Protein 7ZVO (pdb70)

InterPro domains:
  IPR006101 Glycoside hydrolase, family 2 [PR00132] (683-697)
  IPR006101 Glycoside hydrolase, family 2 [PR00132] (714-732)
  IPR006101 Glycoside hydrolase, family 2 [PR00132] (778-793)
  IPR006102 Glycoside hydrolase family 2, immunoglobulin-like beta-sandwich [PF00703] (569-666)
  IPR006103 Glycoside hydrolase family 2, catalytic domain [PF02836] (677-815)
  IPR008979 Galactose-binding-like domain superfamily [SSF49785] (380-556)
  IPR013783 Immunoglobulin-like fold [G3DSA:2.60.40.10] (556-666)
  IPR013783 Immunoglobulin-like fold [G3DSA:2.60.40.10] (971-1055)
  IPR017853 Glycoside hydrolase superfamily [SSF51445] (663-964)
  IPR021720 Malectin domain [PF11721] (1085-1246)
  IPR023296 Glycosyl hydrolase, five-bladed beta-propeller domain superfamily [G3DSA:2.115.10.20] (19-275)
  IPR023296 Glycosyl hydrolase, five-bladed beta-propeller domain superfamily [G3DSA:2.115.10.20] (276-390)
  IPR023296 Glycosyl hydrolase, five-bladed beta-propeller domain superfamily [SSF75005] (61-287)
  IPR023296 Glycosyl hydrolase, five-bladed beta-propeller domain superfamily [SSF75005] (272-367)
  IPR036156 Beta-Galactosidase/glucuronidase domain superfamily [SSF49303] (559-666)
  IPR051913 Glycosyl Hydrolase 2 Domain-Containing Protein [PTHR42732] (283-1397)
  IPR054593 Beta-mannosidase-like, galactose-binding domain-like [PF22666] (461-518)

Organism: Bacteroides thetaiotaomicron (strain ATCC 29148 / DSM 2079 / JCM 5827 / CCUG 10774 / NCTC 10582 / VPI-5482 / E50) (NCBI:txid226186)

B-factor: mean 27.55, std 10.15, range [13.28, 77.63]

Secondary structure (DSSP, 8-state):
--------EEEGGGSEEESSEEEEEETTEEEEEE-SSS--EEEEEEEE-S-BPPEEEEEEEETTSS-EEEEEEEE-TTS-EEEEEEEEE----SS-EEEEEE-SS-B-SEEEEEEEE-S--TTEEEEEEE-

Radius of gyration: 14.01 Å; Cα contacts (8 Å, |Δi|>4): 356; chains: 1; bounding box: 29×28×36 Å

Sequence (131 aa):
SSGPQQQGLRYEAETATLKKGKFRKKEEHRKQTGVFFDKGKGNSIEWNISTGLAQVYALRFKYMNTTGKPMMPVLMKFIDSKGVVLKEDILTFPETPDKWKMMSTTTGTFINAGHYKVLLSAENMDGLAFDALDI

Nearest PDB structures (foldseek):
  7zvo-assembly1_A  TM=1.008E+00  e=1.153E-25  Bacteroides thetaiotaomicron VPI-5482
  2w1w-assembly1_A  TM=7.897E-01  e=2.626E-06  Acetivibrio thermocellus
  1uxx-assembly1_X  TM=7.375E-01  e=1.095E-05  Acetivibrio thermocellus
  2v4v-assembly1_A  TM=6.806E-01  e=1.041E-05  Ruminiclostridium cellulolyticum
  7kwb-assembly1_A  TM=5.106E-01  e=4.732E-03  Bacteroides thetaiotaomicron

Solvent-accessible surface area: 6856 Å² total

Structure (mmCIF, N/CA/C/O backbone):
data_7ZVO
#
_entry.id   7ZVO
#
_cell.length_a   34.978
_cell.length_b   45.938
_cell.length_c   85.823
_cell.angle_alpha   90.000
_cell.angle_beta   90.000
_cell.angle_gamma   90.000
#
_symmetry.space_group_name_H-M   'P 21 21 21'
#
loop_
_entity.id
_entity.type
_entity.pdbx_description
1 polymer Beta-galactosidase
2 non-polymer (4S)-2-METHYL-2,4-PENTANEDIOL
3 non-polymer SERINE
4 non-polymer BETA-MERCAPTOETHANOL
5 non-polymer ALANINE
6 non-polymer 'CALCIUM ION'
7 non-polymer 'CHLORIDE ION'
8 water water
#
loop_
_atom_site.group_PDB
_atom_site.id
_atom_site.type_symbol
_atom_site.label_atom_id
_atom_site.label_alt_id
_atom_site.label_comp_id
_atom_site.label_asym_id
_atom_site.label_entity_id
_atom_site.label_seq_id
_atom_site.pdbx_PDB_ins_code
_atom_site.Cartn_x
_atom_site.Cartn_y
_atom_site.Cartn_z
_atom_site.occupancy
_atom_site.B_iso_or_equiv
_atom_site.auth_seq_id
_atom_site.auth_comp_id
_atom_site.auth_asym_id
_atom_site.auth_atom_id
_atom_site.pdbx_PDB_model_num
ATOM 1 N N . SER A 1 11 ? -16.37953 -3.11405 29.22348 1.000 69.16713 11 SER A N 1
ATOM 2 C CA . SER A 1 11 ? -16.69706 -1.94169 30.03522 1.000 71.40306 11 SER A CA 1
ATOM 3 C C . SER A 1 11 ? -15.43698 -1.12589 30.32566 1.000 64.20830 11 SER A C 1
ATOM 4 O O . SER A 1 11 ? -14.84558 -1.21201 31.40434 1.000 61.44638 11 SER A O 1
ATOM 7 N N . SER A 1 12 ? -15.04625 -0.32192 29.34663 1.000 54.73555 12 SER A N 1
ATOM 8 C CA . SER A 1 12 ? -13.82405 0.45761 29.40462 1.000 49.16561 12 SER A CA 1
ATOM 9 C C . SER A 1 12 ? -13.97878 1.65937 30.33322 1.000 49.56998 12 SER A C 1
ATOM 10 O O . SER A 1 12 ? -15.05831 1.95121 30.85188 1.000 52.50613 12 SER A O 1
ATOM 13 N N . GLY A 1 13 ? -12.86855 2.36628 30.53168 1.000 43.94417 13 GLY A N 1
ATOM 14 C CA . GLY A 1 13 ? -12.88183 3.64653 31.19546 1.000 43.48220 13 GLY A CA 1
ATOM 15 C C . GLY A 1 13 ? -13.12505 4.75788 30.19429 1.000 43.14870 13 GLY A C 1
ATOM 16 O O . GLY A 1 13 ? -13.36469 4.51022 29.00639 1.000 45.94944 13 GLY A O 1
ATOM 17 N N . PRO A 1 14 ? -13.04350 6.00728 30.64895 1.000 41.71620 14 PRO A N 1
ATOM 18 C CA . PRO A 1 14 ? -13.36379 7.13485 29.76401 1.000 42.07493 14 PRO A CA 1
ATOM 19 C C . PRO A 1 14 ? -12.38252 7.25746 28.61035 1.000 43.75226 14 PRO A C 1
ATOM 20 O O . PRO A 1 14 ? -11.18275 7.01077 28.76553 1.000 41.30069 14 PRO A O 1
ATOM 24 N N . GLN A 1 15 ? -12.90414 7.65940 27.44827 1.000 39.79673 15 GLN A N 1
ATOM 25 C CA . GLN A 1 15 ? -12.04620 7.87435 26.29010 1.000 41.79854 15 GLN A CA 1
ATOM 26 C C . GLN A 1 15 ? -11.12677 9.06201 26.52469 1.000 36.77879 15 GLN A C 1
ATOM 27 O O . GLN A 1 15 ? -11.44948 9.99198 27.26797 1.000 40.97624 15 GLN A O 1
ATOM 33 N N . GLN A 1 16 ? -9.97222 9.03013 25.86769 1.000 35.46854 16 GLN A N 1
ATOM 34 C CA A GLN A 1 16 ? -9.00356 10.10179 26.02487 0.619 36.90077 16 GLN A CA 1
ATOM 35 C CA B GLN A 1 16 ? -8.97977 10.08621 26.00298 0.381 36.89531 16 GLN A CA 1
ATOM 36 C C . GLN A 1 16 ? -9.16012 11.20471 24.99014 1.000 33.35995 16 GLN A C 1
ATOM 37 O O . GLN A 1 16 ? -8.67304 12.31761 25.22147 1.000 38.28921 16 GLN A O 1
ATOM 48 N N . GLY A 1 17 ? -9.84191 10.93754 23.88132 1.000 31.45698 17 GLY A N 1
ATOM 49 C CA . GLY A 1 17 ? -9.99891 11.93802 22.84626 1.000 31.09848 17 GLY A CA 1
ATOM 50 C C . GLY A 1 17 ? -8.76319 12.12217 21.99585 1.000 33.25692 17 GLY A C 1
ATOM 51 O O . GLY A 1 17 ? -8.50841 13.23790 21.51072 1.000 30.58349 17 GLY A O 1
ATOM 52 N N . LEU A 1 18 ? -7.97529 11.06083 21.81940 1.000 29.04649 18 LEU A N 1
ATOM 53 C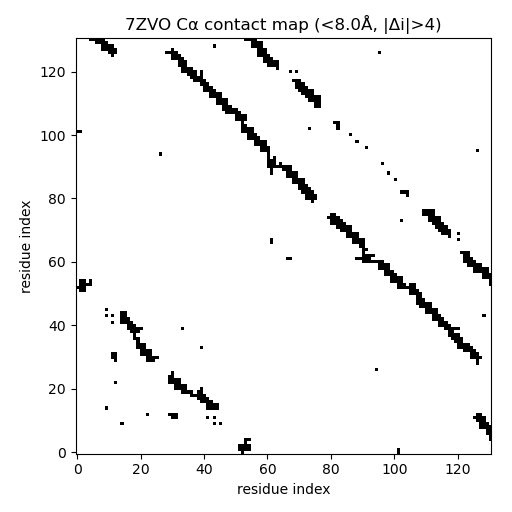 CA . LEU A 1 18 ? -6.75381 11.09277 21.03073 1.000 27.78527 18 LEU A CA 1
ATOM 54 C C . LEU A 1 18 ? -6.88251 10.19466 19.81368 1.000 24.27830 18 LEU A C 1
ATOM 55 O O . LEU A 1 18 ? -7.40462 9.07506 19.89949 1.000 22.84386 18 LEU A O 1
ATOM 60 N N . ARG A 1 19 ? -6.37725 10.68807 18.68958 1.000 20.14957 19 ARG A N 1
ATOM 61 C CA . ARG A 1 19 ? -6.35718 9.95033 17.43383 1.000 20.85284 19 ARG A CA 1
ATOM 62 C C . ARG A 1 19 ? -4.92497 9.66817 17.01286 1.000 19.64851 19 ARG A C 1
ATOM 63 O O . ARG A 1 19 ? -4.06649 10.55785 17.04772 1.000 21.08732 19 ARG A O 1
ATOM 71 N N . TYR A 1 20 ? -4.66978 8.41613 16.63795 1.000 17.47730 20 TYR A N 1
ATOM 72 C CA . TYR A 1 20 ? -3.38880 7.98289 16.09335 1.000 17.24444 20 TYR A CA 1
ATOM 73 C C . TYR A 1 20 ? -3.62062 7.55144 14.64931 1.000 18.96699 20 TYR A C 1
ATOM 74 O O . TYR A 1 20 ? -4.31693 6.56212 14.39863 1.000 18.34804 20 TYR A O 1
ATOM 83 N N . GLU A 1 21 ? -3.06569 8.29986 13.69483 1.000 19.58855 21 GLU A N 1
ATOM 84 C CA . GLU A 1 21 ? -3.34268 8.03337 12.28853 1.000 19.53307 21 GLU A CA 1
ATOM 85 C C . GLU A 1 21 ? -2.74040 6.70614 11.85293 1.000 18.32578 21 GLU A C 1
ATOM 86 O O . GLU A 1 21 ? -1.60964 6.37311 12.20065 1.000 17.94956 21 GLU A O 1
ATOM 92 N N . ALA A 1 22 ? -3.50314 5.95225 11.06234 1.000 15.59050 22 ALA A N 1
ATOM 93 C CA . ALA A 1 22 ? -2.97615 4.70118 10.52104 1.000 15.81286 22 ALA A CA 1
ATOM 94 C C . ALA A 1 22 ? -1.74333 4.93697 9.64909 1.000 18.13560 22 ALA A C 1
ATOM 95 O O . ALA A 1 22 ? -0.78681 4.14416 9.67724 1.000 18.26139 22 ALA A O 1
ATOM 97 N N . GLU A 1 23 ? -1.73406 6.03587 8.88319 1.000 17.27111 23 GLU A N 1
ATOM 98 C CA . GLU A 1 23 ? -0.70718 6.23518 7.87231 1.000 20.97403 23 GLU A CA 1
ATOM 99 C C . GLU A 1 23 ? 0.64741 6.61237 8.45903 1.000 21.51910 23 GLU A C 1
ATOM 100 O O . GLU A 1 23 ? 1.64339 6.56738 7.73258 1.000 24.96925 23 GLU A O 1
ATOM 106 N N . THR A 1 24 ? 0.72089 6.97031 9.74189 1.000 20.29051 24 THR A N 1
ATOM 107 C CA . THR A 1 24 ? 1.99790 7.16981 10.41695 1.000 20.50703 24 THR A CA 1
ATOM 108 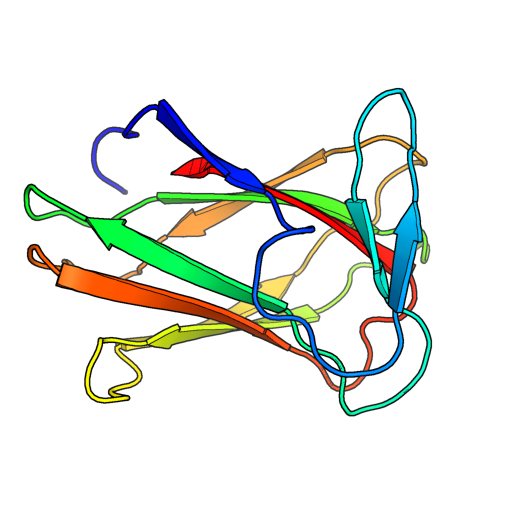C C . THR A 1 24 ? 2.26405 6.09531 11.46516 1.000 22.19379 24 THR A C 1
ATOM 109 O O . THR A 1 24 ? 3.17024 6.24793 12.28926 1.000 23.49075 24 THR A O 1
ATOM 113 N N . ALA A 1 25 ? 1.50315 5.00684 11.44008 1.000 19.81055 25 ALA A N 1
ATOM 114 C CA . ALA A 1 25 ? 1.74968 3.85072 12.28575 1.000 19.66121 25 ALA A CA 1
ATOM 115 C C . ALA A 1 25 ? 2.81362 2.96648 11.63845 1.000 20.06916 25 ALA A C 1
ATOM 116 O O . ALA A 1 25 ? 3.39390 3.30412 10.60496 1.000 23.56305 25 ALA A O 1
ATOM 118 N N . THR A 1 26 ? 3.10590 1.83404 12.25857 1.000 18.04524 26 THR A N 1
ATOM 119 C CA . THR A 1 26 ? 4.12929 0.93686 11.74043 1.000 19.00238 26 THR A CA 1
ATOM 120 C C . THR A 1 26 ? 3.47766 -0.04329 10.78397 1.000 20.11772 26 THR A C 1
ATOM 121 O O . THR A 1 26 ? 2.65163 -0.85769 11.20293 1.000 19.95105 26 THR A O 1
ATOM 125 N N . LEU A 1 27 ? 3.85714 0.02267 9.51264 1.000 17.82769 27 LEU A N 1
ATOM 126 C CA . LEU A 1 27 ? 3.16355 -0.69241 8.44301 1.000 18.40534 27 LEU A CA 1
ATOM 127 C C . LEU A 1 27 ? 4.08051 -1.73453 7.82323 1.000 21.39475 27 LEU A C 1
ATOM 128 O O . LEU A 1 27 ? 5.25385 -1.45750 7.55369 1.000 22.09654 27 LEU A O 1
ATOM 133 N N . LYS A 1 28 ? 3.54895 -2.93902 7.60113 1.000 20.36120 28 LYS A N 1
ATOM 134 C CA A LYS A 1 28 ? 4.30574 -4.01010 6.97600 0.498 21.08998 28 LYS A CA 1
ATOM 135 C CA B LYS A 1 28 ? 4.30360 -4.01366 6.97765 0.502 20.77944 28 LYS A CA 1
ATOM 136 C C . LYS A 1 28 ? 3.46567 -4.66001 5.88624 1.000 20.80097 28 LYS A C 1
ATOM 137 O O . LYS A 1 28 ? 2.23607 -4.70211 5.96968 1.000 19.57299 28 LYS A O 1
ATOM 148 N N . GLY A 1 29 ? 4.14637 -5.15001 4.85299 1.000 20.57113 29 GLY A N 1
ATOM 149 C CA . GLY A 1 29 ? 3.49643 -5.91237 3.80534 1.000 21.74045 29 GLY A CA 1
ATOM 150 C C . GLY A 1 29 ? 3.21932 -5.10357 2.55847 1.000 25.05731 29 GLY A C 1
ATOM 151 O O . GLY A 1 29 ? 4.00129 -4.21968 2.19268 1.000 22.54344 29 GLY A O 1
ATOM 152 N N . LYS A 1 30 ? 2.10320 -5.39713 1.90486 1.000 22.92437 30 LYS A N 1
ATOM 153 C CA . LYS A 1 30 ? 1.71303 -4.74745 0.66266 1.000 24.36700 30 LYS A CA 1
ATOM 154 C C . LYS A 1 30 ? 0.50026 -3.87015 0.92285 1.000 22.13586 30 LYS A C 1
ATOM 155 O O . LYS A 1 30 ? -0.57435 -4.37010 1.27148 1.000 21.36232 30 LYS A O 1
ATOM 161 N N . PHE A 1 31 ? 0.67488 -2.56642 0.74864 1.000 19.93736 31 PHE A N 1
ATOM 162 C CA . PHE A 1 31 ? -0.37040 -1.61313 1.08148 1.000 20.51155 31 PHE A CA 1
ATOM 163 C C . PHE A 1 31 ? -0.12300 -0.34750 0.28117 1.000 24.95751 31 PHE A C 1
ATOM 164 O O . PHE A 1 31 ? 0.96569 -0.12691 -0.25887 1.000 26.53094 31 PHE A O 1
ATOM 172 N N . ARG A 1 32 ? -1.13844 0.50078 0.24239 1.000 20.01591 32 ARG A N 1
ATOM 173 C CA . ARG A 1 32 ? -1.00029 1.82437 -0.34303 1.000 23.99480 32 ARG A CA 1
ATOM 174 C C . ARG A 1 32 ? -1.64222 2.84747 0.57743 1.000 22.68062 32 ARG A C 1
ATOM 175 O O . ARG A 1 32 ? -2.64670 2.57149 1.23642 1.000 21.95685 32 ARG A O 1
ATOM 183 N N . LYS A 1 33 ? -1.05563 4.03845 0.62574 1.000 21.65634 33 LYS A N 1
ATOM 184 C CA . LYS A 1 33 ? -1.68643 5.15112 1.30818 1.000 24.70237 33 LYS A CA 1
ATOM 185 C C . LYS A 1 33 ? -2.49179 5.92705 0.28321 1.000 26.41224 33 LYS A C 1
ATOM 186 O O . LYS A 1 33 ? -1.97819 6.27671 -0.78206 1.000 29.42796 33 LYS A O 1
ATOM 192 N N . LYS A 1 34 ? -3.76242 6.14934 0.58385 1.000 24.98851 34 LYS A N 1
ATOM 193 C CA . LYS A 1 34 ? -4.67195 6.78497 -0.35407 1.000 28.97810 34 LYS A CA 1
ATOM 194 C C . LYS A 1 34 ? -5.62230 7.68685 0.40693 1.000 26.94055 34 LYS A C 1
ATOM 195 O O . LYS A 1 34 ? -5.93980 7.43251 1.56863 1.000 25.23948 34 LYS A O 1
ATOM 201 N N . GLU A 1 35 ? -6.07554 8.74577 -0.26115 1.000 27.13232 35 GLU A N 1
ATOM 202 C CA A GLU A 1 35 ? -7.11276 9.60715 0.28473 0.523 28.12594 35 GLU A CA 1
ATOM 203 C CA B GLU A 1 35 ? -7.11379 9.59620 0.29065 0.477 28.34231 35 GLU A CA 1
ATOM 204 C C . GLU A 1 35 ? -8.47738 9.10743 -0.17148 1.000 28.42793 35 GLU A C 1
ATOM 205 O O . GLU A 1 35 ? -8.65829 8.73006 -1.33428 1.000 26.87748 35 GLU A O 1
ATOM 216 N N . HIS A 1 36 ? -9.42986 9.08133 0.75708 1.000 26.32347 36 HIS A N 1
ATOM 217 C CA . HIS A 1 36 ? -10.79022 8.67827 0.42085 1.000 24.07166 36 HIS A CA 1
ATOM 218 C C . HIS A 1 36 ? -11.74535 9.49178 1.27338 1.000 27.77998 36 HIS A C 1
ATOM 219 O O . HIS A 1 36 ? -11.67434 9.43619 2.51132 1.000 23.67327 36 HIS A O 1
ATOM 226 N N . ARG A 1 37 ? -12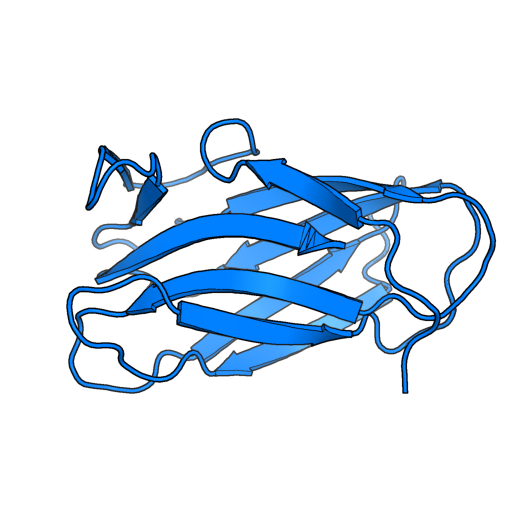.64011 10.21803 0.59714 1.000 26.63103 37 ARG A N 1
ATOM 227 C CA . ARG A 1 37 ? -13.62780 11.08034 1.23411 1.000 27.68313 37 ARG A CA 1
ATOM 228 C C . ARG A 1 37 ? -12.96036 11.96246 2.28551 1.000 26.91628 37 ARG A C 1
ATOM 229 O O . ARG A 1 37 ? -13.40645 12.07067 3.43097 1.000 27.54691 37 ARG A O 1
ATOM 237 N N . LYS A 1 38 ? -11.84679 12.56589 1.87470 1.000 28.72146 38 LYS A N 1
ATOM 238 C CA . LYS A 1 38 ? -11.04799 13.56913 2.58272 1.000 27.82219 38 LYS A CA 1
ATOM 239 C C . LYS A 1 38 ? -10.18289 12.98473 3.69859 1.000 28.13855 38 LYS A C 1
ATOM 240 O O . LYS A 1 38 ? -9.49415 13.75532 4.37968 1.000 29.70812 38 LYS A O 1
ATOM 246 N N . GLN A 1 39 ? -10.18187 11.67245 3.91237 1.000 25.69236 39 GLN A N 1
ATOM 247 C CA . GLN A 1 39 ? -9.35094 11.04599 4.92491 1.000 25.28329 39 GLN A CA 1
ATOM 248 C C . GLN A 1 39 ? -8.21464 10.29017 4.25858 1.000 23.71247 39 GLN A C 1
ATOM 249 O O . GLN A 1 39 ? -8.38282 9.71784 3.18136 1.000 26.73478 39 GLN A O 1
ATOM 255 N N . THR A 1 40 ? -7.06355 10.26379 4.91646 1.000 23.07794 40 THR A N 1
ATOM 256 C CA . THR A 1 40 ? -5.94185 9.46700 4.44563 1.000 21.86523 40 THR A CA 1
ATOM 257 C C . THR A 1 40 ? -5.94460 8.13686 5.18462 1.000 21.49583 40 THR A C 1
ATOM 258 O O . THR A 1 40 ? -6.04413 8.09914 6.41520 1.000 20.49502 40 THR A O 1
ATOM 262 N N . GLY A 1 41 ? -5.85760 7.04639 4.42911 1.000 20.37003 41 GLY A N 1
ATOM 263 C CA . GLY A 1 41 ? -5.91027 5.72497 5.01087 1.000 19.72878 41 GLY A CA 1
ATOM 264 C C . GLY A 1 41 ? -4.83501 4.82335 4.43358 1.000 19.11596 41 GLY A C 1
ATOM 265 O O . GLY A 1 41 ? -4.23536 5.10699 3.40087 1.000 19.13827 41 GLY A O 1
ATOM 266 N N . VAL A 1 42 ? -4.62471 3.70939 5.12596 1.000 16.95895 42 VAL A N 1
ATOM 267 C CA . VAL A 1 42 ? -3.73401 2.65671 4.68409 1.000 18.13496 42 VAL A CA 1
ATOM 268 C C . VAL A 1 42 ? -4.60854 1.54965 4.12308 1.000 20.44434 42 VAL A C 1
ATOM 269 O O . VAL A 1 42 ? -5.45609 1.00113 4.84085 1.000 19.00266 42 VAL A O 1
ATOM 273 N N . PHE A 1 43 ? -4.39815 1.22533 2.85070 1.000 16.57438 43 PHE A N 1
ATOM 274 C CA . PHE A 1 43 ? -5.22387 0.26630 2.11692 1.000 18.14580 43 PHE A CA 1
ATOM 275 C C . PHE A 1 43 ? -4.39742 -0.98658 1.86488 1.000 17.05742 43 PHE A C 1
ATOM 276 O O . PHE A 1 43 ? -3.42622 -0.94582 1.10874 1.000 18.53979 43 PHE A O 1
ATOM 284 N N . PHE A 1 44 ? -4.79468 -2.10656 2.46580 1.000 15.40425 44 PHE A N 1
ATOM 285 C CA . PHE A 1 44 ? -4.00772 -3.32840 2.35319 1.000 18.14020 44 PHE A CA 1
ATOM 286 C C . PHE A 1 44 ? -4.41217 -4.12146 1.12737 1.000 17.29687 44 PHE A C 1
ATOM 287 O O . PHE A 1 44 ? -5.58224 -4.13489 0.73858 1.000 19.36987 44 PHE A O 1
ATOM 295 N N . ASP A 1 45 ? -3.42419 -4.76346 0.51405 1.000 18.12140 45 ASP A N 1
ATOM 296 C CA . ASP A 1 45 ? -3.55133 -5.55004 -0.69722 1.000 20.31640 45 ASP A CA 1
ATOM 297 C C . ASP A 1 45 ? -3.34798 -7.02115 -0.35967 1.000 19.64178 45 ASP A C 1
ATOM 298 O O . ASP A 1 45 ? -3.37932 -7.40866 0.81225 1.000 19.51466 45 ASP A O 1
ATOM 303 N N . LYS A 1 46 ? -3.17065 -7.84665 -1.38900 1.000 20.19339 46 LYS A N 1
ATOM 304 C CA . LYS A 1 46 ? -3.01088 -9.27913 -1.17340 1.000 19.71997 46 LYS A CA 1
ATOM 305 C C . LYS A 1 46 ? -1.67698 -9.58199 -0.49785 1.000 21.85083 46 LYS A C 1
ATOM 306 O O . LYS A 1 46 ? -0.72658 -8.80541 -0.57049 1.000 21.88942 46 LYS A O 1
ATOM 312 N N . GLY A 1 47 ? -1.60292 -10.75386 0.13416 1.000 19.62030 47 GLY A N 1
ATOM 313 C CA . GLY A 1 47 ? -0.34870 -11.25174 0.67872 1.000 20.43476 47 GLY A CA 1
ATOM 314 C C . GLY A 1 47 ? -0.51101 -11.61077 2.14620 1.000 21.78011 47 GLY A C 1
ATOM 315 O O . GLY A 1 47 ? -1.36128 -11.06593 2.85592 1.000 21.66954 47 GLY A O 1
ATOM 316 N N . LYS A 1 48 ? 0.34855 -12.50993 2.62289 1.000 20.16948 48 LYS A N 1
ATOM 317 C CA . LYS A 1 48 ? 0.22764 -13.03540 3.97708 1.000 18.22334 48 LYS A CA 1
ATOM 318 C C . LYS A 1 48 ? 1.01575 -12.26273 5.02485 1.000 25.03553 48 LYS A C 1
ATOM 319 O O . LYS A 1 48 ? 0.89062 -12.57191 6.21835 1.000 21.84025 48 LYS A O 1
ATOM 325 N N . GLY A 1 49 ? 1.81002 -11.27495 4.62590 1.000 20.74199 49 GLY A N 1
ATOM 326 C CA . GLY A 1 49 ? 2.66866 -10.61467 5.58497 1.000 20.46491 49 GLY A CA 1
ATOM 327 C C . GLY A 1 49 ? 2.27756 -9.20030 5.96761 1.000 22.08610 49 GLY A C 1
ATOM 328 O O . GLY A 1 49 ? 3.14937 -8.40833 6.35419 1.000 21.30797 49 GLY A O 1
ATOM 329 N N . ASN A 1 50 ? 0.98537 -8.87506 5.90155 1.000 20.25636 50 ASN A N 1
ATOM 330 C CA . ASN A 1 50 ? 0.52742 -7.51083 6.13739 1.000 16.42364 50 ASN A CA 1
ATOM 331 C C . ASN A 1 50 ? 0.22942 -7.29643 7.61905 1.000 17.27451 50 ASN A C 1
ATOM 332 O O . ASN A 1 50 ? -0.27286 -8.19612 8.30615 1.000 20.58173 50 ASN A O 1
ATOM 337 N N . SER A 1 51 ? 0.52713 -6.09521 8.11003 1.000 17.06576 51 SER A N 1
ATOM 338 C CA . SER A 1 51 ? 0.14519 -5.76589 9.47408 1.000 15.37758 51 SER A CA 1
ATOM 339 C C . SER A 1 51 ? 0.21198 -4.25998 9.63677 1.000 16.61189 51 SER A C 1
ATOM 340 O O . SER A 1 51 ? 0.90386 -3.57250 8.88322 1.000 15.96743 51 SER A O 1
ATOM 343 N N . ILE A 1 52 ? -0.54283 -3.76405 10.61597 1.000 16.03967 52 ILE A N 1
ATOM 344 C CA . ILE A 1 52 ? -0.48479 -2.36415 11.03884 1.000 13.51142 52 ILE A CA 1
ATOM 345 C C . ILE A 1 52 ? -0.34327 -2.34066 12.55918 1.000 17.01606 52 ILE A C 1
ATOM 346 O O . ILE A 1 52 ? -1.02863 -3.08246 13.27787 1.000 16.35339 52 ILE A O 1
ATOM 351 N N . GLU A 1 53 ? 0.55546 -1.50777 13.06188 1.000 17.57178 53 GLU A N 1
ATOM 352 C CA . GLU A 1 53 ? 0.84378 -1.52774 14.48569 1.000 16.50313 53 GLU A CA 1
ATOM 353 C C . GLU A 1 53 ? 0.90916 -0.08680 14.95116 1.000 18.22286 53 GLU A C 1
ATOM 354 O O . GLU A 1 53 ? 1.79956 0.65997 14.53727 1.000 18.60355 53 GLU A O 1
ATOM 360 N N . TRP A 1 54 ? -0.05489 0.30789 15.76576 1.000 15.53951 54 TRP A N 1
ATOM 361 C CA . TRP A 1 54 ? -0.01334 1.62496 16.38568 1.000 15.58549 54 TRP A CA 1
ATOM 362 C C . TRP A 1 54 ? 0.79128 1.57684 17.67129 1.000 18.80420 54 TRP A C 1
ATOM 363 O O . TRP A 1 54 ? 0.72449 0.60821 18.43346 1.000 19.37484 54 TRP A O 1
ATOM 374 N N . ASN A 1 55 ? 1.48954 2.67384 17.95628 1.000 18.41799 55 ASN A N 1
ATOM 375 C CA . ASN A 1 55 ? 2.21388 2.82386 19.20792 1.000 19.75394 55 ASN A CA 1
ATOM 376 C C . ASN A 1 55 ? 1.53825 3.93158 20.00024 1.000 22.76089 55 ASN A C 1
ATOM 377 O O . ASN A 1 55 ? 1.48666 5.07487 19.53574 1.000 22.59700 55 ASN A O 1
ATOM 382 N N . ILE A 1 56 ? 1.00603 3.59084 21.17678 1.000 21.55031 56 ILE A N 1
ATOM 383 C CA . ILE A 1 56 ? 0.25476 4.53408 21.99452 1.000 23.18359 56 ILE A CA 1
ATOM 384 C C . ILE A 1 56 ? 0.86622 4.59202 23.38534 1.000 24.00190 56 ILE A C 1
ATOM 385 O O . ILE A 1 56 ? 1.50015 3.64523 23.85191 1.000 24.01386 56 ILE A O 1
ATOM 390 N N . SER A 1 57 ? 0.68572 5.73039 24.05423 1.000 25.33715 57 SER A N 1
ATOM 391 C CA . SER A 1 57 ? 1.22007 5.93096 25.39806 1.000 30.47992 57 SER A CA 1
ATOM 392 C C . SER A 1 57 ? 0.07857 6.36039 26.30065 1.000 35.38298 57 SER A C 1
ATOM 393 O O . SER A 1 57 ? -0.52229 7.41478 26.07706 1.000 38.70933 57 SER A O 1
ATOM 396 N N . THR A 1 58 ? -0.22152 5.54544 27.30777 1.000 35.25696 58 THR A N 1
ATOM 397 C CA . THR A 1 58 ? -1.36235 5.76832 28.18137 1.000 36.56402 58 THR A CA 1
ATOM 398 C C . THR A 1 58 ? -0.92327 6.31919 29.53652 1.000 38.68292 58 THR A C 1
ATOM 399 O O . THR A 1 58 ? 0.21256 6.12023 29.98565 1.000 36.69065 58 THR A O 1
ATOM 403 N N . GLY A 1 59 ? -1.84268 7.02871 30.18221 1.000 39.78350 59 GLY A N 1
ATOM 404 C CA . GLY A 1 59 ? -1.56959 7.63939 31.46587 1.000 39.86124 59 GLY A CA 1
ATOM 405 C C . GLY A 1 59 ? -2.28960 6.91919 32.58196 1.000 40.55762 59 GLY A C 1
ATOM 406 O O . GLY A 1 59 ? -1.86397 5.82906 32.98661 1.000 37.49362 59 GLY A O 1
ATOM 407 N N . LEU A 1 60 ? -3.38736 7.49564 33.07462 1.000 40.36164 60 LEU A N 1
ATOM 408 C CA . LEU A 1 60 ? -4.04817 6.91946 34.24017 1.000 42.96002 60 LEU A CA 1
ATOM 409 C C . LEU A 1 60 ? -4.58084 5.52412 33.92105 1.000 38.07524 60 LEU A C 1
ATOM 410 O O . LEU A 1 60 ? -4.97568 5.22097 32.79197 1.000 39.85830 60 LEU A O 1
ATOM 415 N N . ALA A 1 61 ? -4.57226 4.66662 34.93730 1.000 39.54800 61 ALA A N 1
ATOM 416 C CA . ALA A 1 61 ? -4.76476 3.23316 34.75265 1.000 35.38770 61 ALA A CA 1
ATOM 417 C C . ALA A 1 61 ? -6.24301 2.86871 34.63387 1.000 38.58396 61 ALA A C 1
ATOM 418 O O . ALA A 1 61 ? -7.06768 3.30135 35.44905 1.000 41.14316 61 ALA A O 1
ATOM 420 N N . GLN A 1 62 ? -6.56645 2.04918 33.63506 1.000 36.91364 62 GLN A N 1
ATOM 421 C CA . GLN A 1 62 ? -7.93485 1.61637 33.35685 1.000 36.70036 62 GLN A CA 1
ATOM 422 C C . GLN A 1 62 ? -7.89999 0.55942 32.25736 1.000 38.31832 62 GLN A C 1
ATOM 423 O O . GLN A 1 62 ? -6.84831 0.26082 31.68096 1.000 37.66111 62 GLN A O 1
ATOM 429 N N . VAL A 1 63 ? -9.06785 0.00284 31.96044 1.000 36.29129 63 VAL A N 1
ATOM 430 C CA . VAL A 1 63 ? -9.25937 -0.71548 30.70609 1.000 35.77691 63 VAL A CA 1
ATOM 431 C C . VAL A 1 63 ? -9.53567 0.32875 29.62953 1.000 37.17742 63 VAL A C 1
ATOM 432 O O . VAL A 1 63 ? -10.31303 1.26650 29.84823 1.000 38.88630 63 VAL A O 1
ATOM 436 N N . TYR A 1 64 ? -8.86840 0.20696 28.48736 1.000 34.70110 64 TYR A N 1
ATOM 437 C CA . TYR A 1 64 ? -9.01126 1.16946 27.39819 1.000 34.39563 64 TYR A CA 1
ATOM 438 C C . TYR A 1 64 ? -9.89720 0.61070 26.29869 1.000 33.05043 64 TYR A C 1
ATOM 439 O O . TYR A 1 64 ? -9.70493 -0.52349 25.84923 1.000 31.21006 64 TYR A O 1
ATOM 448 N N . ALA A 1 65 ? -10.87154 1.41021 25.87647 1.000 31.21777 65 ALA A N 1
ATOM 449 C CA . ALA A 1 65 ? -11.55266 1.14211 24.62175 1.000 28.41246 65 ALA A CA 1
ATOM 450 C C . ALA A 1 65 ? -10.62704 1.51562 23.47351 1.000 26.97819 65 ALA A C 1
ATOM 451 O O . ALA A 1 65 ? -9.86306 2.47942 23.56475 1.000 25.62662 65 ALA A O 1
ATOM 453 N N . LEU A 1 66 ? -10.67485 0.72710 22.40475 1.000 23.18352 66 LEU A N 1
ATOM 454 C CA . LEU A 1 66 ? -9.88998 0.96668 21.20027 1.000 21.94835 66 LEU A CA 1
ATOM 455 C C . LEU A 1 66 ? -10.85407 0.99703 20.02827 1.000 24.10997 66 LEU A C 1
ATOM 456 O O . LEU A 1 66 ? -11.56837 0.01796 19.79125 1.000 24.98888 66 LEU A O 1
ATOM 461 N N . ARG A 1 67 ? -10.86798 2.10059 19.28692 1.000 19.27405 67 ARG A N 1
ATOM 462 C CA . ARG A 1 67 ? -11.83576 2.29466 18.21861 1.000 19.75387 67 ARG A CA 1
ATOM 463 C C . ARG A 1 67 ? -11.08790 2.45047 16.90290 1.000 22.24111 67 ARG A C 1
ATOM 464 O O . ARG A 1 67 ? -10.25352 3.34848 16.75537 1.000 22.38928 67 ARG A O 1
ATOM 472 N N 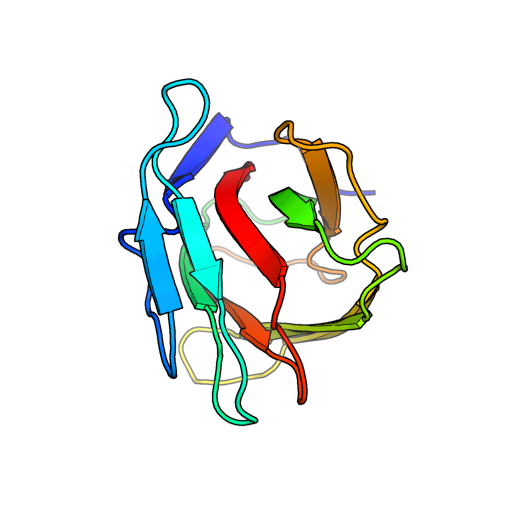. PHE A 1 68 ? -11.37354 1.56309 15.95771 1.000 18.44868 68 PHE A N 1
ATOM 473 C CA . PHE A 1 68 ? -10.71575 1.57101 14.66375 1.000 17.09093 68 PHE A CA 1
ATOM 474 C C . PHE A 1 68 ? -11.63094 2.18560 13.62059 1.000 19.96975 68 PHE A C 1
ATOM 475 O O . PHE A 1 68 ? -12.76893 1.74119 13.44558 1.000 20.29045 68 PHE A O 1
ATOM 483 N N . LYS A 1 69 ? -11.12214 3.17711 12.90803 1.000 17.98533 69 LYS A N 1
ATOM 484 C CA . LYS A 1 69 ? -11.82971 3.76496 11.77730 1.000 19.03037 69 LYS A CA 1
ATOM 485 C C . LYS A 1 69 ? -11.31897 3.07834 10.52051 1.000 20.98071 69 LYS A C 1
ATOM 486 O O . LYS A 1 69 ? -10.12168 3.16219 10.21094 1.000 18.50678 69 LYS A O 1
ATOM 492 N N . TYR A 1 70 ? -12.21961 2.39943 9.80231 1.000 17.77940 70 TYR A N 1
ATOM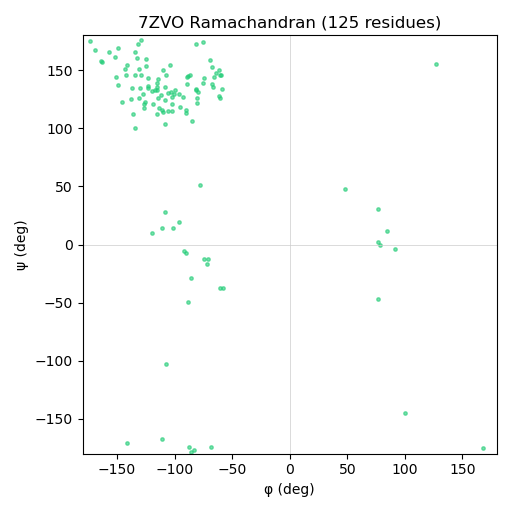 493 C CA . TYR A 1 70 ? -11.79392 1.43860 8.79677 1.000 16.72668 70 TYR A CA 1
ATOM 494 C C . TYR A 1 70 ? -12.79853 1.36712 7.66228 1.000 17.72204 70 TYR A C 1
ATOM 495 O O . TYR A 1 70 ? -13.91184 1.88811 7.75048 1.000 18.60178 70 TYR A O 1
ATOM 504 N N . MET A 1 71 ? -12.38909 0.68831 6.58547 1.000 17.44286 71 MET A N 1
ATOM 505 C CA . MET A 1 71 ? -13.30867 0.23073 5.55807 1.000 15.94078 71 MET A CA 1
ATOM 506 C C . MET A 1 71 ? -13.00049 -1.24198 5.31131 1.000 16.36216 71 MET A C 1
ATOM 507 O O . MET A 1 71 ? -11.87400 -1.69199 5.51163 1.000 15.98203 71 MET A O 1
ATOM 512 N N . ASN A 1 72 ? -14.01678 -1.98756 4.91286 1.000 16.01561 72 ASN A N 1
ATOM 513 C CA . ASN A 1 72 ? -13.84611 -3.36724 4.45969 1.000 15.58089 72 ASN A CA 1
ATOM 514 C C . ASN A 1 72 ? -14.67541 -3.48780 3.18784 1.000 17.25129 72 ASN A C 1
ATOM 515 O O . ASN A 1 72 ? -15.89735 -3.63547 3.24669 1.000 18.51876 72 ASN A O 1
ATOM 520 N N . THR A 1 73 ? -14.00963 -3.42129 2.03727 1.000 17.71601 73 THR A N 1
ATOM 521 C CA . THR A 1 73 ? -14.70092 -3.35917 0.76035 1.000 18.04101 73 THR A CA 1
ATOM 522 C C . THR A 1 73 ? -14.83295 -4.72872 0.11008 1.000 21.28084 73 THR A C 1
ATOM 523 O O . THR A 1 73 ? -15.07131 -4.81718 -1.09854 1.000 23.17716 73 THR A O 1
ATOM 527 N N . THR A 1 74 ? -14.69103 -5.79288 0.88904 1.000 20.62460 74 THR A N 1
ATOM 528 C CA . THR A 1 74 ? -14.65781 -7.13928 0.33449 1.000 22.19341 74 THR A CA 1
ATOM 529 C C . THR A 1 74 ? -16.01917 -7.80691 0.23992 1.000 23.56083 74 THR A C 1
ATOM 530 O O . THR A 1 74 ? -16.08859 -8.91380 -0.30187 1.000 20.75836 74 THR A O 1
ATOM 534 N N . GLY A 1 75 ? -17.08087 -7.20154 0.78109 1.000 19.04169 75 GLY A N 1
ATOM 535 C CA . GLY A 1 75 ? -18.37444 -7.85520 0.77580 1.000 19.73176 75 GLY A CA 1
ATOM 536 C C . GLY A 1 75 ? -18.56702 -8.93409 1.81659 1.000 20.26899 75 GLY A C 1
ATOM 537 O O . GLY A 1 75 ? -19.64482 -9.52863 1.86353 1.000 20.66627 75 GLY A O 1
ATOM 538 N N . LYS A 1 76 ? -17.57882 -9.21757 2.65191 1.000 21.83053 76 LYS A N 1
ATOM 539 C CA . LYS A 1 76 ? -17.75427 -10.23245 3.68158 1.000 22.50816 76 LYS A CA 1
ATOM 540 C C . LYS A 1 76 ? -17.05682 -9.77053 4.94870 1.000 21.79540 76 LYS A C 1
ATOM 541 O O . LYS A 1 76 ? -16.10226 -8.99371 4.87934 1.000 19.62552 76 LYS A O 1
ATOM 547 N N . PRO A 1 77 ? -17.50105 -10.23629 6.11300 1.000 22.17209 77 PRO A N 1
ATOM 548 C CA . PRO A 1 77 ? -16.77138 -9.93112 7.34710 1.000 23.31734 77 PRO A CA 1
ATOM 549 C C . PRO A 1 77 ? -15.35172 -10.46298 7.26241 1.000 22.27653 77 PRO A C 1
ATOM 550 O O . PRO A 1 77 ? -15.08964 -11.51472 6.67331 1.000 21.99033 77 PRO A O 1
ATOM 554 N N . MET A 1 78 ? -14.42793 -9.73724 7.87529 1.000 19.94981 78 MET A N 1
ATOM 555 C CA A MET A 1 78 ? -13.00278 -10.05332 7.78010 0.632 20.53664 78 MET A CA 1
ATOM 556 C CA B MET A 1 78 ? -13.02576 -10.10130 7.78372 0.368 20.75179 78 MET A CA 1
ATOM 557 C C . MET A 1 78 ? -12.42691 -10.25556 9.17397 1.000 20.18561 78 MET A C 1
ATOM 558 O O . MET A 1 78 ? -12.35703 -9.27736 9.94170 1.000 19.23608 78 MET A O 1
ATOM 567 N N . PRO A 1 79 ? -11.99602 -11.46157 9.54468 1.000 19.97561 79 PRO A N 1
ATOM 568 C CA . PRO A 1 79 ? -11.35732 -11.64968 10.84833 1.000 20.11252 79 PRO A CA 1
ATOM 569 C C . PRO A 1 79 ? -9.93717 -11.11301 10.83455 1.000 18.51966 79 PRO A C 1
ATOM 570 O O . PRO A 1 79 ? -9.18303 -11.31850 9.88318 1.000 18.87466 79 PRO A O 1
ATOM 574 N N . VAL A 1 80 ? -9.55762 -10.45262 11.92752 1.000 16.34935 80 VAL A N 1
ATOM 575 C CA . VAL A 1 80 ? -8.22482 -9.88378 12.06443 1.000 17.40523 80 VAL A CA 1
ATOM 576 C C . VAL A 1 80 ? -7.73990 -10.18048 13.46823 1.000 18.81785 80 VAL A C 1
ATOM 577 O O . VAL A 1 80 ? -8.49043 -10.00177 14.42924 1.000 20.89815 80 VAL A O 1
ATOM 581 N N . LEU A 1 81 ? -6.49296 -10.62563 13.59369 1.000 16.55207 81 LEU A N 1
ATOM 582 C CA . LEU A 1 81 ? -5.91789 -10.83888 14.91505 1.000 15.84274 81 LEU A CA 1
ATOM 583 C C . LEU A 1 81 ? -5.42816 -9.52147 15.49662 1.000 16.94675 81 LEU A C 1
ATOM 584 O O . LEU A 1 81 ? -4.61863 -8.82750 14.87731 1.000 18.26407 81 LEU A O 1
ATOM 589 N N . MET A 1 82 ? -5.88962 -9.20293 16.70396 1.000 16.29401 82 MET A N 1
ATOM 590 C CA . MET A 1 82 ? -5.37087 -8.06616 17.45564 1.000 15.70458 82 MET A CA 1
ATOM 591 C C . MET A 1 82 ? -4.47994 -8.56849 18.57995 1.000 20.39802 82 MET A C 1
ATOM 592 O O . MET A 1 82 ? -4.87718 -9.45980 19.33931 1.000 19.60284 82 MET A O 1
ATOM 597 N N . LYS A 1 83 ? -3.28640 -7.99516 18.69067 1.000 19.20055 83 LYS A N 1
ATOM 598 C CA . LYS A 1 83 ? -2.45503 -8.17695 19.87073 1.000 17.81061 83 LYS A CA 1
ATOM 599 C C . LYS A 1 83 ? -2.26976 -6.82495 20.52483 1.000 19.84056 83 LYS A C 1
ATOM 600 O O . LYS A 1 83 ? -1.97310 -5.83932 19.84594 1.000 20.66594 83 LYS A O 1
ATOM 606 N N . PHE A 1 84 ? -2.46084 -6.78478 21.82887 1.000 17.46012 84 PHE A N 1
ATOM 607 C CA . PHE A 1 84 ? -2.13664 -5.62907 22.65040 1.000 17.69496 84 PHE A CA 1
ATOM 608 C C . PHE A 1 84 ? -0.87727 -5.97672 23.42413 1.000 18.92975 84 PHE A C 1
ATOM 609 O O . PHE A 1 84 ? -0.89767 -6.87988 24.27071 1.000 21.15042 84 PHE A O 1
ATOM 617 N N . ILE A 1 85 ? 0.20701 -5.25851 23.13677 1.000 18.08382 85 ILE A N 1
ATOM 618 C CA . ILE A 1 85 ? 1.55678 -5.63887 23.53850 1.000 19.23451 85 ILE A CA 1
ATOM 619 C C . ILE A 1 85 ? 2.16708 -4.51540 24.36079 1.000 18.61873 85 ILE A C 1
ATOM 620 O O . ILE A 1 85 ? 2.06010 -3.34246 23.98876 1.000 24.44642 85 ILE A O 1
ATOM 625 N N . ASP A 1 86 ? 2.83824 -4.87585 25.45765 1.000 21.95424 86 ASP A N 1
ATOM 626 C CA . ASP A 1 86 ? 3.48875 -3.88456 26.30245 1.000 22.7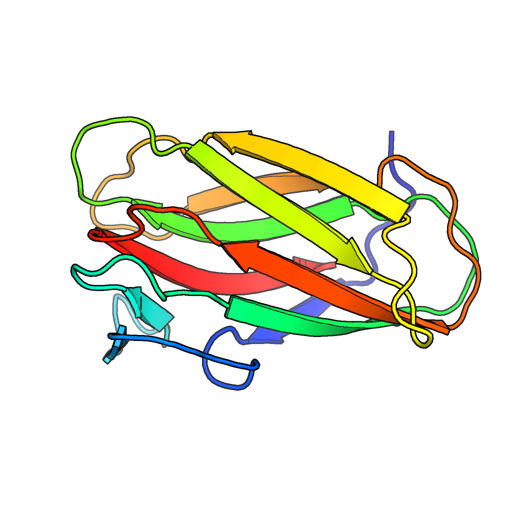5177 86 ASP A CA 1
ATOM 627 C C . ASP A 1 86 ? 4.88666 -3.56551 25.76786 1.000 25.73087 86 ASP A C 1
ATOM 628 O O . ASP A 1 86 ? 5.32743 -4.09051 24.74221 1.000 21.65551 86 ASP A O 1
ATOM 633 N N . SER A 1 87 ? 5.60235 -2.68630 26.47646 1.000 27.05281 87 SER A N 1
ATOM 634 C CA . SER A 1 87 ? 6.85092 -2.15623 25.93339 1.000 25.34326 87 SER A CA 1
ATOM 635 C C . SER A 1 87 ? 7.97169 -3.18649 25.92651 1.000 31.92026 87 SER A C 1
ATOM 636 O O . SER A 1 87 ? 8.97559 -2.99203 25.23102 1.000 30.97739 87 SER A O 1
ATOM 639 N N . LYS A 1 88 ? 7.82878 -4.27295 26.67960 1.000 25.94056 88 LYS A N 1
ATOM 640 C CA . LYS A 1 88 ? 8.82561 -5.32913 26.71253 1.000 28.58390 88 LYS A CA 1
ATOM 641 C C . LYS A 1 88 ? 8.42424 -6.52221 25.86508 1.000 27.78339 88 LYS A C 1
ATOM 642 O O . LYS A 1 88 ? 9.05547 -7.58034 25.95569 1.000 30.16190 88 LYS A O 1
ATOM 648 N N . GLY A 1 89 ? 7.42356 -6.35968 25.00712 1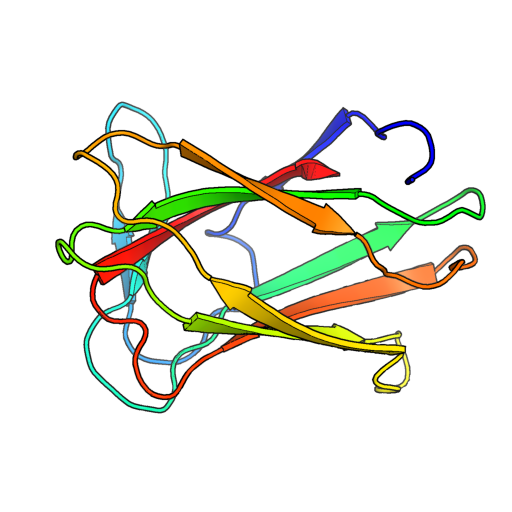.000 24.45301 89 GLY A N 1
ATOM 649 C CA . GLY A 1 89 ? 7.00418 -7.42827 24.13881 1.000 25.74962 89 GLY A CA 1
ATOM 650 C C . GLY A 1 89 ? 6.02721 -8.40184 24.74791 1.000 23.98862 89 GLY A C 1
ATOM 651 O O . GLY A 1 89 ? 5.77492 -9.45089 24.13778 1.000 21.85701 89 GLY A O 1
ATOM 652 N N . VAL A 1 90 ? 5.45258 -8.09848 25.91316 1.000 21.91426 90 VAL A N 1
ATOM 653 C CA . VAL A 1 90 ? 4.52826 -9.04809 26.53769 1.000 21.65979 90 VAL A CA 1
ATOM 654 C C . VAL A 1 90 ? 3.17474 -8.92469 25.85425 1.000 22.50995 90 VAL A C 1
ATOM 655 O O . VAL A 1 90 ? 2.65595 -7.81845 25.67583 1.000 23.15934 90 VAL A O 1
ATOM 659 N N . VAL A 1 91 ? 2.59662 -10.05724 25.45562 1.000 18.71541 91 VAL A N 1
ATOM 660 C CA . VAL A 1 91 ? 1.28112 -10.04041 24.82260 1.000 19.38959 91 VAL A CA 1
ATOM 661 C C . VAL A 1 91 ? 0.23330 -10.04312 25.93114 1.000 20.94458 91 VAL A C 1
ATOM 662 O O . VAL A 1 91 ? 0.00388 -11.06670 26.57631 1.000 22.14083 91 VAL A O 1
ATOM 666 N N . LEU A 1 92 ? -0.41640 -8.89069 26.14919 1.000 17.87477 92 LEU A N 1
ATOM 667 C CA . LEU A 1 92 ? -1.38927 -8.77298 27.22807 1.000 19.95735 92 LEU A CA 1
ATOM 668 C C . LEU A 1 92 ? -2.77282 -9.22604 26.80971 1.000 22.22356 92 LEU A C 1
ATOM 669 O O . LEU A 1 92 ? -3.55582 -9.66291 27.65793 1.000 23.35415 92 LEU A O 1
ATOM 674 N N . LYS A 1 93 ? -3.09160 -9.10451 25.52627 1.000 22.03693 93 LYS A N 1
ATOM 675 C CA . LYS A 1 93 ? -4.37051 -9.54686 24.99855 1.000 23.27394 93 LYS A CA 1
ATOM 676 C C . LYS A 1 93 ? -4.16823 -9.98184 23.55505 1.000 21.46679 93 LYS A C 1
ATOM 677 O O . LYS A 1 93 ? -3.44234 -9.33386 22.79526 1.000 21.67624 93 LYS A O 1
ATOM 683 N N . GLU A 1 94 ? -4.79547 -11.09875 23.20068 1.000 20.90856 94 GLU A N 1
ATOM 684 C CA . GLU A 1 94 ? -4.84297 -11.59284 21.83531 1.000 23.08721 94 GLU A CA 1
ATOM 685 C C . GLU A 1 94 ? -6.29905 -11.91595 21.55768 1.000 27.78547 94 GLU A C 1
ATOM 686 O O . GLU A 1 94 ? -6.92668 -12.65353 22.32171 1.000 32.05432 94 GLU A O 1
ATOM 692 N N . ASP A 1 95 ? -6.84532 -11.35853 20.48821 1.000 22.59679 95 ASP A N 1
ATOM 693 C CA . ASP A 1 95 ? -8.24983 -11.57707 20.17989 1.000 27.64515 95 ASP A CA 1
ATOM 694 C C . ASP A 1 95 ? -8.44811 -11.48046 18.67748 1.000 26.65294 95 ASP A C 1
ATOM 695 O O . ASP A 1 95 ? -7.77880 -10.69133 18.00947 1.000 23.46248 95 ASP A O 1
ATOM 700 N N . ILE A 1 96 ? -9.34962 -12.30145 18.15016 1.000 25.82307 96 ILE A N 1
ATOM 701 C CA . ILE A 1 96 ? -9.84710 -12.10934 16.78951 1.000 24.96638 96 ILE A CA 1
ATOM 702 C C . ILE A 1 96 ? -10.92331 -11.03899 16.79870 1.000 26.52871 96 ILE A C 1
ATOM 703 O O . ILE A 1 96 ? -11.94706 -11.17893 17.47326 1.000 27.09752 96 ILE A O 1
ATOM 708 N N . LEU A 1 97 ? -10.70561 -9.98638 16.02604 1.000 19.92871 97 LEU A N 1
ATOM 709 C CA . LEU A 1 97 ? -11.71720 -8.98129 15.75290 1.000 24.45614 97 LEU A CA 1
ATOM 710 C C . LEU A 1 97 ? -12.32593 -9.27356 14.39157 1.000 23.64733 97 LEU A C 1
ATOM 711 O O . LEU A 1 97 ? -11.60123 -9.50880 13.42340 1.000 26.67323 97 LEU A O 1
ATOM 716 N N . THR A 1 98 ? -13.64397 -9.24387 14.30391 1.000 24.78031 98 THR A N 1
ATOM 717 C CA . THR A 1 98 ? -14.30113 -9.40624 13.01831 1.000 22.30394 98 THR A CA 1
ATOM 718 C C . THR A 1 98 ? -14.75318 -8.04008 12.53069 1.000 23.80969 98 THR A C 1
ATOM 719 O O . THR A 1 98 ? -15.59069 -7.38974 13.16868 1.000 28.51101 98 THR A O 1
ATOM 723 N N . PHE A 1 99 ? -14.16916 -7.58871 11.42199 1.000 21.40202 99 PHE A N 1
ATOM 724 C CA . PHE A 1 99 ? -14.52789 -6.30027 10.85064 1.000 19.73868 99 PHE A CA 1
ATOM 725 C C . PHE A 1 99 ? -15.66222 -6.51020 9.86013 1.000 20.73654 99 PHE A C 1
ATOM 726 O O . PHE A 1 99 ? -15.44887 -7.15590 8.81706 1.000 21.30057 99 PHE A O 1
ATOM 734 N N . PRO A 1 100 ? -16.86252 -6.00293 10.13163 1.000 21.64320 100 PRO A N 1
ATOM 735 C CA . PRO A 1 100 ? -17.96092 -6.14606 9.17294 1.000 24.21894 100 PRO A CA 1
ATOM 736 C C . PRO A 1 100 ? -17.63570 -5.46389 7.85315 1.000 22.03456 100 PRO A C 1
ATOM 737 O O . PRO A 1 100 ? -16.90713 -4.46697 7.80199 1.000 21.70437 100 PRO A O 1
ATOM 741 N N . GLU A 1 101 ? -18.19158 -6.01402 6.77624 1.000 21.84227 101 GLU A N 1
ATOM 742 C CA . GLU A 1 101 ? -18.08390 -5.35755 5.48507 1.000 21.75899 101 GLU A CA 1
ATOM 743 C C . GLU A 1 101 ? -18.73955 -3.98370 5.56256 1.000 21.85234 101 GLU A C 1
ATOM 744 O O . GLU A 1 101 ? -19.70613 -3.76527 6.29212 1.000 23.62027 101 GLU A O 1
ATOM 750 N N . THR A 1 102 ? -18.18211 -3.03689 4.83441 1.000 22.21262 102 THR A N 1
ATOM 751 C CA . THR A 1 102 ? -18.69433 -1.67942 4.83943 1.000 22.24273 102 THR A CA 1
ATOM 752 C C . THR A 1 102 ? -18.99601 -1.24930 3.41592 1.000 23.92552 102 THR A C 1
ATOM 753 O O . THR A 1 102 ? -18.44850 -1.81258 2.45847 1.000 24.04591 102 THR A O 1
ATOM 757 N N . PRO A 1 103 ? -19.84062 -0.22169 3.23555 1.000 25.95178 103 PRO A N 1
ATOM 758 C CA . PRO A 1 103 ? -19.89441 0.45487 1.93290 1.000 24.52981 103 PRO A CA 1
ATOM 759 C C . PRO A 1 103 ? -18.59416 1.20613 1.69479 1.000 25.05328 103 PRO A C 1
ATOM 760 O O . PRO A 1 103 ? -17.66357 1.10613 2.50496 1.000 24.21418 103 PRO A O 1
ATOM 764 N N . ASP A 1 104 ? -18.50853 1.97622 0.61125 1.000 27.41979 104 ASP A N 1
ATOM 765 C CA . ASP A 1 104 ? -17.29042 2.73780 0.36536 1.000 25.16621 104 ASP A CA 1
ATOM 766 C C . ASP A 1 104 ? -17.25454 3.98796 1.24240 1.000 27.84919 104 ASP A C 1
ATOM 767 O O . ASP A 1 104 ? -17.01332 5.08944 0.74262 1.000 27.57801 104 ASP A O 1
ATOM 772 N N . LYS A 1 105 ? -17.47009 3.81505 2.55040 1.000 24.37456 105 LYS A N 1
ATOM 773 C CA . LYS A 1 105 ? -17.43947 4.89890 3.52642 1.000 24.53720 105 LYS A CA 1
ATOM 774 C C . LYS A 1 105 ? -16.79920 4.39492 4.81183 1.000 22.93698 105 LYS A C 1
ATOM 775 O O . LYS A 1 105 ? -16.98460 3.23950 5.19442 1.000 23.01265 105 LYS A O 1
ATOM 781 N N . TRP A 1 106 ? -16.06626 5.28260 5.48992 1.000 19.85760 106 TRP A N 1
ATOM 782 C CA . TRP A 1 106 ? -15.38740 4.92316 6.72837 1.000 19.56934 106 TRP A CA 1
ATOM 783 C C . TRP A 1 106 ? -16.38884 4.61020 7.82820 1.000 23.55382 106 TRP A C 1
ATOM 784 O O . TRP A 1 106 ? -17.37203 5.33450 8.02823 1.000 24.15412 106 TRP A O 1
ATOM 795 N N . LYS A 1 107 ? -16.11748 3.53112 8.55469 1.000 19.06370 107 LYS A N 1
ATOM 796 C CA . LYS A 1 107 ? -16.93837 3.07288 9.66540 1.000 21.07264 107 LYS A CA 1
ATOM 797 C C . LYS A 1 107 ? -16.05347 2.83449 10.87744 1.000 20.71331 107 LYS A C 1
ATOM 798 O O . LYS A 1 107 ? -14.82535 2.93535 10.80785 1.000 21.46890 107 LYS A O 1
ATOM 804 N N . MET A 1 108 ? -16.68722 2.48431 11.99475 1.000 22.75024 108 MET A N 1
ATOM 805 C CA . MET A 1 108 ? -15.98955 2.34997 13.26076 1.000 25.11180 108 MET A CA 1
ATOM 806 C C . MET A 1 108 ? -16.20138 0.95515 13.81065 1.000 27.02649 108 MET A C 1
ATOM 807 O O . MET A 1 108 ? -17.27474 0.36500 13.65182 1.000 29.16625 108 MET A O 1
ATOM 812 N N . MET A 1 109 ? -15.15465 0.43432 14.43557 1.000 26.3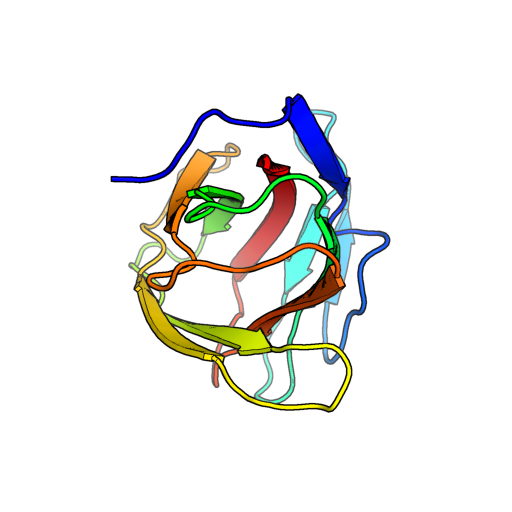8329 109 MET A N 1
ATOM 813 C CA . MET A 1 109 ? -15.16239 -0.86799 15.08168 1.000 27.00012 109 MET A CA 1
ATOM 814 C C . MET A 1 109 ? -14.43565 -0.72478 16.40179 1.000 27.22309 109 MET A C 1
ATOM 815 O O . MET A 1 109 ? -13.28283 -0.28027 16.41973 1.000 23.89513 109 MET A O 1
ATOM 820 N N . SER A 1 110 ? -15.09866 -1.11090 17.49175 1.000 27.56789 110 SER A N 1
ATOM 821 C CA . SER A 1 110 ? -14.58685 -0.90989 18.83943 1.000 26.18656 110 SER A CA 1
ATOM 822 C C . SER A 1 110 ? -14.28226 -2.23881 19.51239 1.000 28.65853 110 SER A C 1
ATOM 823 O O . SER A 1 110 ? -15.00569 -3.22116 19.33043 1.000 31.91877 110 SER A O 1
ATOM 826 N N . THR A 1 111 ? -13.19908 -2.26057 20.28070 1.000 28.44022 111 THR A N 1
ATOM 827 C CA . THR A 1 111 ? -12.90986 -3.34479 21.20665 1.000 27.96497 111 THR A CA 1
ATOM 828 C C . THR A 1 111 ? -12.31136 -2.71096 22.45590 1.000 29.97699 111 THR A C 1
ATOM 829 O O . THR A 1 111 ? -12.34841 -1.48794 22.63312 1.000 28.01959 111 THR A O 1
ATOM 833 N N . THR A 1 112 ? -11.79047 -3.53398 23.35827 1.000 29.43764 112 THR A N 1
ATOM 834 C CA . THR A 1 112 ? -11.09620 -3.00731 24.52554 1.000 31.45954 112 THR A CA 1
ATOM 835 C C . THR A 1 112 ? -9.77424 -3.74051 24.68567 1.000 35.50735 112 THR A C 1
ATOM 836 O O . THR A 1 112 ? -9.48823 -4.72320 23.98941 1.000 36.85139 112 THR A O 1
ATOM 840 N N . THR A 1 113 ? -8.96291 -3.24578 25.62069 1.000 33.47462 113 THR A N 1
ATOM 841 C CA . THR A 1 113 ? -7.74410 -3.94657 25.99305 1.000 34.92085 113 THR A CA 1
ATOM 842 C C . THR A 1 113 ? -8.03634 -5.21855 26.77996 1.000 38.35376 113 THR A C 1
ATOM 843 O O . THR A 1 113 ? -7.12827 -6.03515 26.96174 1.000 40.29274 113 THR A O 1
ATOM 847 N N . GLY A 1 114 ? -9.26850 -5.40348 27.24907 1.000 38.15031 114 GLY A N 1
ATOM 848 C CA . GLY A 1 114 ? -9.62053 -6.58302 28.00977 1.000 41.33751 114 GLY A CA 1
ATOM 849 C C . GLY A 1 114 ? -9.11378 -6.51362 29.43333 1.000 46.20218 114 GLY A C 1
ATOM 850 O O . GLY A 1 114 ? -9.85426 -6.78712 30.38468 1.000 51.89655 114 GLY A O 1
ATOM 851 N N . THR A 1 115 ? -7.85127 -6.13623 29.59449 1.000 44.63792 115 THR A N 1
ATOM 852 C CA . THR A 1 115 ? -7.22545 -6.05363 30.90067 1.000 46.06366 115 THR A CA 1
ATOM 853 C C . THR A 1 115 ? -6.95343 -4.60809 31.29856 1.000 41.69361 115 THR A C 1
ATOM 854 O O . THR A 1 115 ? -6.76303 -3.72440 30.45720 1.000 40.08364 115 THR A O 1
ATOM 858 N N . PHE A 1 116 ? -6.98701 -4.39235 32.60662 1.000 40.60981 116 PHE A N 1
ATOM 859 C CA . PHE A 1 116 ? -6.54974 -3.15458 33.23346 1.000 42.89254 116 PHE A CA 1
ATOM 860 C C . PHE A 1 116 ? -5.07540 -2.91253 32.93298 1.000 41.85040 116 PHE A C 1
ATOM 861 O O . PHE A 1 116 ? -4.23640 -3.78470 33.17960 1.000 43.86491 116 PHE A O 1
ATOM 869 N N . ILE A 1 117 ? -4.74396 -1.73660 32.39851 1.000 33.87208 117 ILE A N 1
ATOM 870 C CA . ILE A 1 117 ? -3.36052 -1.42821 32.04974 1.000 36.01779 117 ILE A CA 1
ATOM 871 C C . ILE A 1 117 ? -2.91146 -0.15529 32.76258 1.000 36.75591 117 ILE A C 1
ATOM 872 O O . ILE A 1 117 ? -3.64325 0.84139 32.81319 1.000 35.73670 117 ILE A O 1
ATOM 877 N N . ASN A 1 118 ? -1.71506 -0.20985 33.33865 1.000 31.45330 118 ASN A N 1
ATOM 878 C CA . ASN A 1 118 ? -1.09483 0.94205 33.96987 1.000 33.02512 118 ASN A CA 1
ATOM 879 C C . ASN A 1 118 ? -0.41894 1.83111 32.92209 1.000 32.60406 118 ASN A C 1
ATOM 880 O O . ASN A 1 118 ? -0.32017 1.48299 31.74185 1.000 32.63613 118 ASN A O 1
ATOM 885 N N . ALA A 1 119 ? 0.05475 2.99865 33.36952 1.000 30.70659 119 ALA A N 1
ATOM 886 C CA . ALA A 1 119 ? 0.68703 3.95691 32.46839 1.000 34.36967 119 ALA A CA 1
ATOM 887 C C . ALA A 1 119 ? 1.89212 3.34381 31.77549 1.000 38.08013 119 ALA A C 1
ATOM 888 O O . ALA A 1 119 ? 2.74051 2.71015 32.41660 1.000 31.75995 119 ALA A O 1
ATOM 890 N N . GLY A 1 120 ? 1.97548 3.54334 30.46683 1.000 31.13315 120 GLY A N 1
ATOM 891 C CA . GLY A 1 120 ? 3.10280 3.01062 29.73496 1.000 34.74537 120 GLY A CA 1
ATOM 892 C C . GLY A 1 120 ? 2.87261 3.08168 28.24401 1.000 28.41244 120 GLY A C 1
ATOM 893 O O . GLY A 1 120 ? 1.87855 3.63274 27.75660 1.000 28.76995 120 GLY A O 1
ATOM 894 N N . HIS A 1 121 ? 3.83843 2.51718 27.52885 1.000 27.89352 121 HIS A N 1
ATOM 895 C CA . HIS A 1 121 ? 3.85088 2.50328 26.07782 1.000 25.67145 121 HIS A CA 1
ATOM 896 C C . HIS A 1 121 ? 3.37728 1.14368 25.61073 1.000 18.82155 121 HIS A C 1
ATOM 897 O O . HIS A 1 121 ? 3.85978 0.11513 26.10026 1.000 24.59631 121 HIS A O 1
ATOM 904 N N . TYR A 1 122 ? 2.41448 1.14250 24.70167 1.000 19.38071 122 TYR A N 1
ATOM 905 C CA . TYR A 1 122 ? 1.80371 -0.09970 24.25230 1.000 18.91588 122 TYR A CA 1
ATOM 906 C C . TYR A 1 122 ? 1.73523 -0.11771 22.73788 1.000 22.60225 122 TYR A C 1
ATOM 907 O O . TYR A 1 122 ? 1.83436 0.91737 22.07142 1.000 20.67598 122 TYR A O 1
ATOM 916 N N . LYS A 1 123 ? 1.57682 -1.32325 22.19613 1.000 17.07835 123 LYS A N 1
ATOM 917 C CA . LYS A 1 123 ? 1.44158 -1.52166 20.76377 1.000 21.19830 123 LYS A CA 1
ATOM 918 C C . LYS A 1 123 ? 0.10151 -2.17837 20.49596 1.000 20.71305 123 LYS A C 1
ATOM 919 O O . LYS A 1 123 ? -0.27341 -3.14141 21.17218 1.000 18.97066 123 LYS A O 1
ATOM 925 N N . VAL A 1 124 ? -0.63111 -1.63181 19.54360 1.000 15.89216 124 VAL A N 1
ATOM 926 C CA . VAL A 1 124 ? -1.89027 -2.20290 19.09718 1.000 15.14955 124 VAL A CA 1
ATOM 927 C C . VAL A 1 124 ? -1.62321 -2.77300 17.71206 1.000 15.19743 124 VAL A C 1
ATOM 928 O O . VAL A 1 124 ? -1.53625 -2.02177 16.73189 1.000 17.36003 124 VAL A O 1
ATOM 932 N N . LEU A 1 125 ? -1.48909 -4.10318 17.61680 1.000 14.73627 125 LEU A N 1
ATOM 933 C CA . LEU A 1 125 ? -1.05364 -4.75483 16.38720 1.000 18.83676 125 LEU A CA 1
ATOM 934 C C . LEU A 1 125 ? -2.23697 -5.48680 15.76979 1.000 18.96629 125 LEU A C 1
ATOM 935 O O . LEU A 1 125 ? -2.88396 -6.30044 16.44565 1.000 19.50495 125 LEU A O 1
ATOM 940 N N . LEU A 1 126 ? -2.53320 -5.17482 14.50530 1.000 14.55914 126 LEU A N 1
ATOM 941 C CA . LEU A 1 126 ? -3.51498 -5.91712 13.70984 1.000 17.29425 126 LEU A CA 1
ATOM 942 C C . LEU A 1 126 ? -2.81259 -6.66940 12.58859 1.000 15.15101 126 LEU A C 1
ATOM 943 O O . LEU A 1 126 ? -2.04438 -6.07913 11.81650 1.000 15.70481 126 LEU A O 1
ATOM 948 N N . SER A 1 127 ? -3.09281 -7.97509 12.47655 1.000 15.36881 127 SER A N 1
ATOM 949 C CA . SER A 1 127 ? -2.56426 -8.73899 11.36332 1.000 16.64879 127 SER A CA 1
ATOM 950 C C . SER A 1 127 ? -3.51608 -9.88638 11.05737 1.000 16.86532 127 SER A C 1
ATOM 951 O O . SER A 1 127 ? -4.35074 -10.26689 11.88337 1.000 17.59155 127 SER A O 1
ATOM 954 N N . ALA A 1 128 ? -3.37595 -10.43508 9.85440 1.000 19.31675 128 ALA A N 1
ATOM 955 C CA . ALA A 1 128 ? -4.17546 -11.57867 9.42106 1.000 20.15308 128 ALA A CA 1
ATOM 956 C C . ALA A 1 128 ? -3.50288 -12.17315 8.20494 1.000 20.82942 128 ALA A C 1
ATOM 957 O O . ALA A 1 128 ? -2.74632 -11.49670 7.50095 1.000 20.54974 128 ALA A O 1
ATOM 959 N N . GLU A 1 129 ? -3.80333 -13.44946 7.95777 1.000 18.40590 129 GLU A N 1
ATOM 960 C CA . GLU A 1 129 ? -3.29807 -14.09337 6.75509 1.000 20.09776 129 GLU A CA 1
ATOM 961 C C . GLU A 1 129 ? -3.76425 -13.34190 5.51241 1.000 20.11024 129 GLU A C 1
ATOM 962 O O . GLU A 1 129 ? -3.01255 -13.19791 4.54589 1.000 21.60104 129 GLU A O 1
ATOM 968 N N . ASN A 1 130 ? -4.99695 -12.84023 5.53063 1.000 19.56637 130 ASN A N 1
ATOM 969 C CA . ASN A 1 130 ? -5.53874 -12.02805 4.44748 1.000 16.92133 130 ASN A CA 1
ATOM 970 C C . ASN A 1 130 ? -6.07038 -10.71974 5.01743 1.000 16.99035 130 ASN A C 1
ATOM 971 O O . ASN A 1 130 ? -6.96387 -10.72630 5.86786 1.000 19.02106 130 ASN A O 1
ATOM 976 N N . MET A 1 131 ? -5.52261 -9.60515 4.54816 1.000 17.80112 131 MET A N 1
ATOM 977 C CA . MET A 1 131 ? -6.05341 -8.27483 4.84902 1.000 15.74944 131 MET A CA 1
ATOM 978 C C . MET A 1 131 ? -6.48873 -7.51516 3.60892 1.000 16.93492 131 MET A C 1
ATOM 979 O O . MET A 1 131 ? -6.79904 -6.31810 3.70845 1.000 17.24159 131 MET A O 1
ATOM 984 N N . ASP A 1 132 ? -6.53858 -8.18325 2.45177 1.000 17.28228 132 ASP A N 1
ATOM 985 C CA . ASP A 1 132 ? -6.85329 -7.52569 1.19043 1.000 18.43105 132 ASP A CA 1
ATOM 986 C C . ASP A 1 132 ? -8.24804 -6.92238 1.25685 1.000 21.05939 132 ASP A C 1
ATOM 987 O O . ASP A 1 132 ? -9.21413 -7.61154 1.58450 1.000 19.34359 132 ASP A O 1
ATOM 992 N N . GLY A 1 133 ? -8.35827 -5.63521 0.93622 1.000 18.18042 133 GLY A N 1
ATOM 993 C CA . GLY A 1 133 ? -9.64461 -4.97683 1.00472 1.000 18.36896 133 GLY A CA 1
ATOM 994 C C . GLY A 1 133 ? -9.96467 -4.31476 2.32179 1.000 19.45852 133 GLY A C 1
ATOM 995 O O . GLY A 1 133 ? -11.02684 -3.68086 2.43737 1.000 17.52896 133 GLY A O 1
ATOM 996 N N . LEU A 1 134 ? -9.10123 -4.44722 3.32576 1.000 15.87774 134 LEU A N 1
ATOM 997 C CA . LEU A 1 134 ? -9.22755 -3.65685 4.54208 1.000 14.24336 134 LEU A CA 1
ATOM 998 C C . LEU A 1 134 ? -8.46250 -2.35821 4.38596 1.000 16.45295 134 LEU A C 1
ATOM 999 O O . LEU A 1 134 ? -7.33742 -2.34717 3.87474 1.000 17.10102 134 LEU A O 1
ATOM 1004 N N . ALA A 1 135 ? -9.06557 -1.27137 4.85182 1.000 14.74026 135 ALA A N 1
ATOM 1005 C CA . ALA A 1 135 ? -8.39673 0.01954 4.91303 1.000 16.42740 135 ALA A CA 1
ATOM 1006 C C . ALA A 1 135 ? -8.55952 0.59970 6.31034 1.000 15.37163 135 ALA A C 1
ATOM 1007 O O . ALA A 1 135 ? -9.60577 0.43622 6.93719 1.000 16.20121 135 ALA A O 1
ATOM 1009 N N . PHE A 1 136 ? -7.53839 1.31985 6.79081 1.000 16.03476 136 PHE A N 1
ATOM 1010 C CA . PHE A 1 136 ? -7.59602 1.91408 8.12092 1.000 14.78803 136 PHE A CA 1
ATOM 1011 C C . PHE A 1 136 ? -7.27795 3.38995 8.03130 1.000 15.75753 136 PHE A C 1
ATOM 1012 O O . PHE A 1 136 ? -6.27755 3.77838 7.41346 1.000 19.63798 136 PHE A O 1
ATOM 1020 N N . ASP A 1 137 ? -8.13869 4.19848 8.63462 1.000 15.28522 137 ASP A N 1
ATOM 1021 C CA . ASP A 1 137 ? -7.92140 5.64099 8.71389 1.000 15.63113 137 ASP A CA 1
ATOM 1022 C C . ASP A 1 137 ? -7.11605 5.99049 9.95834 1.000 14.03786 137 ASP A C 1
ATOM 1023 O O . ASP A 1 137 ? -6.10309 6.70974 9.88482 1.000 16.35663 137 ASP A O 1
ATOM 1028 N N . ALA A 1 138 ? -7.53743 5.46534 11.10410 1.000 16.61484 138 ALA A N 1
ATOM 1029 C CA . ALA A 1 138 ? -6.93291 5.85972 12.37085 1.000 15.22198 138 ALA A CA 1
ATOM 1030 C C . ALA A 1 138 ? -7.39444 4.92681 13.47962 1.000 17.64959 138 ALA A C 1
ATOM 1031 O O . ALA A 1 138 ? -8.32512 4.13136 13.31011 1.000 19.33669 138 ALA A O 1
ATOM 1033 N N . LEU A 1 139 ? -6.70784 5.03516 14.61487 1.000 16.85311 139 LEU A N 1
ATOM 1034 C CA . LEU A 1 139 ? -7.11201 4.44076 15.88309 1.000 16.95288 139 LEU A CA 1
ATOM 1035 C C . LEU A 1 139 ? -7.42526 5.56187 16.86213 1.000 19.30575 139 LEU A C 1
ATOM 1036 O O . LEU A 1 139 ? -6.59106 6.45169 17.08039 1.000 21.26005 139 LEU A O 1
ATOM 1041 N N . ASP A 1 140 ? -8.61972 5.52574 17.45043 1.000 17.60778 140 ASP A N 1
ATOM 1042 C CA . ASP A 1 140 ? -9.01146 6.50593 18.45651 1.000 21.05444 140 ASP A CA 1
ATOM 1043 C C . ASP A 1 140 ? -9.04022 5.85969 19.83544 1.000 21.39358 140 ASP A C 1
ATOM 1044 O O . ASP A 1 140 ? -9.54407 4.74448 19.99227 1.000 20.35586 140 ASP A O 1
ATOM 1049 N N . ILE A 1 141 ? -8.49295 6.55521 20.83588 1.000 22.43872 141 ILE A N 1
ATOM 1050 C CA . ILE A 1 141 ? -8.53712 6.06941 22.21756 1.000 21.19823 141 ILE A CA 1
ATOM 1051 C C . ILE A 1 141 ? -9.00978 7.20158 23.12607 1.000 29.53918 141 ILE A C 1
ATOM 1052 O O . ILE A 1 141 ? -9.11814 8.33334 22.67178 1.000 28.63664 141 ILE A O 1
#

Foldseek 3Di:
DWDDFPFDKAFQVPFDWDDAWDWDDAPNFTKIAHAWAQITKTKHKDWDAAKIKAKKKWWKAAQPQAWDWKWKFKAFPVGDGQDIDIDTHGHDDSDIDMDMDISPDIDHTGMIMIMIHGRTPHRMMTGIMGD